Protein AF-A0A7V6J0V5-F1 (afdb_monomer)

Sequence (58 aa):
MDKVVTTVANKTNINLKQITAVLSLIKEGATIPFIARYRKEATNNLDEEQIREIVVIY

Nearest PDB structures (foldseek):
  3bzk-assembly1_A  TM=9.253E-01  e=4.446E-03  Pseudomonas aeruginosa
  4xvn-assembly2_D  TM=8.054E-01  e=5.973E+00  Thermus phage G20c
  2gtg-assembly1_A  TM=5.520E-01  e=7.549E+00  Homo sapiens
  3s2w-assembly4_G  TM=4.130E-01  e=6.333E+00  Methanosarcina mazei Go1

pLDDT: mean 94.39, std 6.3, range [55.25, 98.0]

Mean predicted aligned error: 2.64 Å

Structure (mmCIF, N/CA/C/O backbone):
data_AF-A0A7V6J0V5-F1
#
_entry.id   AF-A0A7V6J0V5-F1
#
loop_
_atom_site.group_PDB
_atom_site.id
_atom_site.type_symbol
_atom_site.label_atom_id
_atom_site.label_alt_id
_atom_site.label_comp_id
_atom_site.label_asym_id
_atom_site.label_entity_id
_atom_site.label_seq_id
_atom_site.pdbx_PDB_ins_code
_atom_site.Cartn_x
_atom_site.Cartn_y
_atom_site.Cartn_z
_atom_site.occupancy
_atom_site.B_iso_or_equiv
_atom_site.auth_seq_id
_atom_site.auth_comp_id
_atom_site.auth_asym_id
_atom_site.auth_atom_id
_atom_site.pdbx_PDB_model_num
ATOM 1 N N . MET A 1 1 ? -13.409 10.926 5.223 1.00 55.25 1 MET A N 1
ATOM 2 C CA . MET A 1 1 ? -12.510 9.779 5.461 1.00 55.25 1 MET A CA 1
ATOM 3 C C . MET A 1 1 ? -13.156 8.571 4.806 1.00 55.25 1 MET A C 1
ATOM 5 O O . MET A 1 1 ? -14.273 8.238 5.189 1.00 55.25 1 MET A O 1
ATOM 9 N N . ASP A 1 2 ? -12.539 7.996 3.777 1.00 76.81 2 ASP A N 1
ATOM 10 C CA . ASP A 1 2 ? -13.079 6.841 3.053 1.00 76.81 2 ASP A CA 1
ATOM 11 C C . ASP A 1 2 ? -13.326 5.657 3.994 1.00 76.81 2 ASP A C 1
ATOM 13 O O . ASP A 1 2 ? -12.389 5.116 4.583 1.00 76.81 2 ASP A O 1
ATOM 17 N N . LYS A 1 3 ? -14.595 5.238 4.120 1.00 83.81 3 LYS A N 1
ATOM 18 C CA . LYS A 1 3 ? -15.008 4.090 4.949 1.00 83.81 3 LYS A CA 1
ATOM 19 C C . LYS A 1 3 ? -14.186 2.835 4.638 1.00 83.81 3 LYS A C 1
ATOM 21 O O . LYS A 1 3 ? -13.827 2.107 5.556 1.00 83.81 3 LYS A O 1
ATOM 26 N N . VAL A 1 4 ? -13.863 2.624 3.361 1.00 87.81 4 VAL A N 1
ATOM 27 C CA . VAL A 1 4 ? -13.101 1.463 2.880 1.00 87.81 4 VAL A CA 1
ATOM 28 C C . VAL A 1 4 ? -11.684 1.454 3.452 1.00 87.81 4 VAL A C 1
ATOM 30 O O . VAL A 1 4 ? -11.254 0.441 3.989 1.00 87.81 4 VAL A O 1
ATOM 33 N N . VAL A 1 5 ? -10.985 2.594 3.447 1.00 91.19 5 VAL A N 1
ATOM 34 C CA . VAL A 1 5 ? -9.613 2.698 3.982 1.00 91.19 5 VAL A CA 1
ATOM 35 C C . VAL A 1 5 ? -9.590 2.408 5.486 1.00 91.19 5 VAL A C 1
ATOM 37 O O . VAL A 1 5 ? -8.693 1.727 5.978 1.00 91.19 5 VAL A O 1
ATOM 40 N N . THR A 1 6 ? -10.612 2.853 6.225 1.00 91.44 6 THR A N 1
ATOM 41 C CA . THR A 1 6 ? -10.777 2.503 7.644 1.00 91.44 6 THR A CA 1
ATOM 42 C C . THR A 1 6 ? -11.045 1.010 7.845 1.00 91.44 6 THR A C 1
ATOM 44 O O . THR A 1 6 ? -10.507 0.415 8.775 1.00 91.44 6 THR A O 1
ATOM 47 N N . THR A 1 7 ? -11.828 0.372 6.972 1.00 92.62 7 THR A N 1
ATOM 48 C CA . THR A 1 7 ? -12.037 -1.082 7.009 1.00 92.62 7 THR A CA 1
ATOM 49 C C . THR A 1 7 ? -10.749 -1.854 6.738 1.00 92.62 7 THR A C 1
ATOM 51 O O . THR A 1 7 ? -10.472 -2.803 7.468 1.00 92.62 7 THR A O 1
ATOM 54 N N . VAL A 1 8 ? -9.954 -1.444 5.745 1.00 93.81 8 VAL A N 1
ATOM 55 C CA . VAL A 1 8 ? -8.649 -2.060 5.453 1.00 93.81 8 VAL A CA 1
ATOM 56 C C . VAL A 1 8 ? -7.745 -1.961 6.682 1.00 93.81 8 VAL A C 1
ATOM 58 O O . VAL A 1 8 ? -7.249 -2.985 7.137 1.00 93.81 8 VAL A O 1
ATOM 61 N N . ALA A 1 9 ? -7.628 -0.774 7.288 1.00 94.69 9 ALA A N 1
ATOM 62 C CA . ALA A 1 9 ? -6.820 -0.567 8.494 1.00 94.69 9 ALA A CA 1
ATOM 63 C C . ALA A 1 9 ? -7.230 -1.477 9.657 1.00 94.69 9 ALA A C 1
ATOM 65 O O . ALA A 1 9 ? -6.377 -2.068 10.313 1.00 94.69 9 ALA A O 1
ATOM 66 N N . ASN A 1 10 ? -8.536 -1.636 9.882 1.00 93.94 10 ASN A N 1
ATOM 67 C CA . ASN A 1 10 ? -9.044 -2.514 10.934 1.00 93.94 10 ASN A CA 1
ATOM 68 C C . ASN A 1 10 ? -8.783 -4.002 10.654 1.00 93.94 10 ASN A C 1
ATOM 70 O O . ASN A 1 10 ? -8.656 -4.776 11.597 1.00 93.94 10 ASN A O 1
ATOM 74 N N . LYS A 1 11 ? -8.732 -4.417 9.382 1.00 94.19 11 LYS A N 1
ATOM 75 C CA . LYS A 1 11 ? -8.515 -5.820 9.000 1.00 94.19 11 LYS A CA 1
ATOM 76 C C . LYS A 1 11 ? -7.042 -6.219 8.975 1.00 94.19 11 LYS A C 1
ATOM 78 O O . LYS A 1 11 ? -6.735 -7.342 9.349 1.00 94.19 11 LYS A O 1
ATOM 83 N N . THR A 1 12 ? -6.159 -5.323 8.543 1.00 93.81 12 THR A N 1
ATOM 84 C CA . THR A 1 12 ? -4.724 -5.611 8.380 1.00 93.81 12 THR A CA 1
ATOM 85 C C . THR A 1 12 ? -3.878 -5.124 9.552 1.00 93.81 12 THR A C 1
ATOM 87 O O . THR A 1 12 ? -2.691 -5.425 9.620 1.00 93.81 12 THR A O 1
ATOM 90 N N . ASN 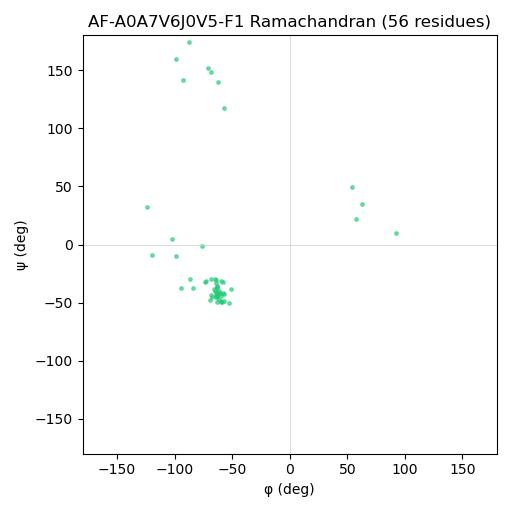A 1 13 ? -4.461 -4.342 10.470 1.00 94.75 13 ASN A N 1
ATOM 91 C CA . ASN A 1 13 ? -3.738 -3.638 11.533 1.00 94.75 13 ASN A CA 1
ATOM 92 C C . ASN A 1 13 ? -2.636 -2.693 10.996 1.00 94.75 13 ASN A C 1
ATOM 94 O O . ASN A 1 13 ? -1.693 -2.340 11.706 1.00 94.75 13 ASN A O 1
ATOM 98 N N . ILE A 1 14 ? -2.752 -2.267 9.733 1.00 95.75 14 ILE A N 1
ATOM 99 C CA . ILE A 1 14 ? -1.848 -1.310 9.091 1.00 95.75 14 ILE A CA 1
ATOM 100 C C . ILE A 1 14 ? -2.412 0.100 9.262 1.00 95.75 14 ILE A C 1
ATOM 102 O O . ILE A 1 14 ? -3.618 0.336 9.167 1.00 95.75 14 ILE A O 1
ATOM 106 N N . ASN A 1 15 ? -1.535 1.076 9.497 1.00 94.44 15 ASN A N 1
ATOM 107 C CA . ASN A 1 15 ? -1.992 2.439 9.714 1.00 94.44 15 ASN A CA 1
ATOM 108 C C . ASN A 1 15 ? -2.533 3.085 8.419 1.00 94.44 15 ASN A C 1
ATOM 110 O O . ASN A 1 15 ? -2.098 2.794 7.302 1.00 94.44 15 ASN A O 1
ATOM 114 N N . LEU A 1 16 ? -3.460 4.035 8.578 1.00 94.44 16 LEU A N 1
ATOM 115 C CA . LEU A 1 16 ? -4.120 4.715 7.456 1.00 94.44 1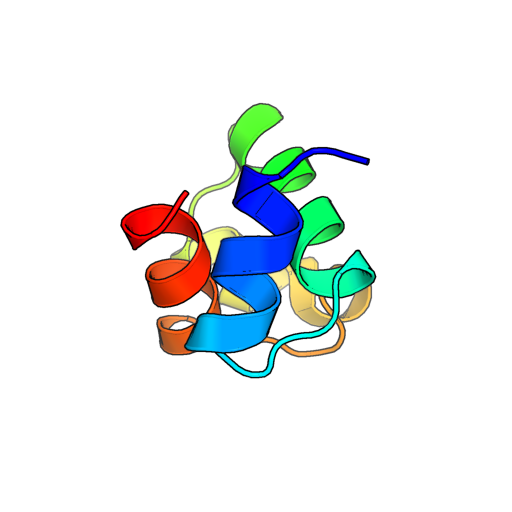6 LEU A CA 1
ATOM 116 C C . LEU A 1 16 ? -3.139 5.426 6.510 1.00 94.44 16 LEU A C 1
ATOM 118 O O . LEU A 1 16 ? -3.400 5.502 5.310 1.00 94.44 16 LEU A O 1
ATOM 122 N N . LYS A 1 17 ? -2.016 5.947 7.024 1.00 94.38 17 LYS A N 1
ATOM 123 C CA . LYS A 1 17 ? -1.014 6.645 6.203 1.00 94.38 17 LYS A CA 1
ATOM 124 C C . LYS A 1 17 ? -0.307 5.676 5.259 1.00 94.38 17 LYS A C 1
ATOM 126 O O . LYS A 1 17 ? -0.160 5.992 4.085 1.00 94.38 17 LYS A O 1
ATOM 131 N N . GLN A 1 18 ? 0.072 4.498 5.750 1.00 96.44 18 GLN A N 1
ATOM 132 C CA . GLN A 1 18 ? 0.703 3.447 4.954 1.00 96.44 18 GLN A CA 1
ATOM 133 C C . GLN A 1 18 ? -0.254 2.930 3.879 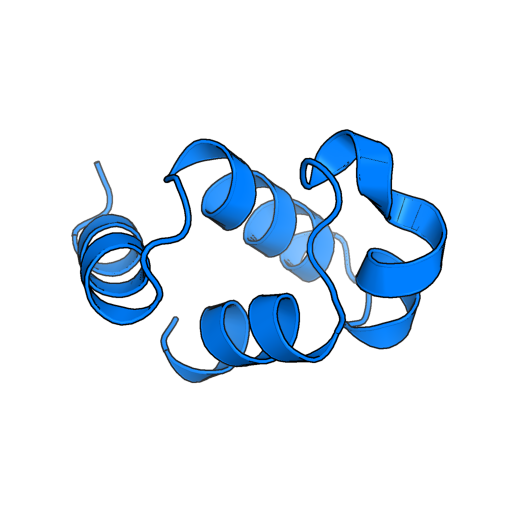1.00 96.44 18 GLN A C 1
ATOM 135 O O . GLN A 1 18 ? 0.136 2.836 2.720 1.00 96.44 18 GLN A O 1
ATOM 140 N N . ILE A 1 19 ? -1.521 2.688 4.235 1.00 96.50 19 ILE A N 1
ATOM 141 C CA . ILE A 1 19 ? -2.553 2.268 3.274 1.00 96.50 19 ILE A CA 1
ATOM 142 C C . ILE A 1 19 ? -2.722 3.326 2.184 1.00 96.50 19 ILE A C 1
ATOM 144 O O . ILE A 1 19 ? -2.666 3.010 1.001 1.00 96.50 19 ILE A O 1
ATOM 148 N N . THR A 1 20 ? -2.856 4.596 2.567 1.00 95.69 20 THR A N 1
ATOM 149 C CA . THR A 1 20 ? -3.008 5.696 1.603 1.00 95.69 20 THR A CA 1
ATOM 150 C C . THR A 1 20 ? -1.786 5.817 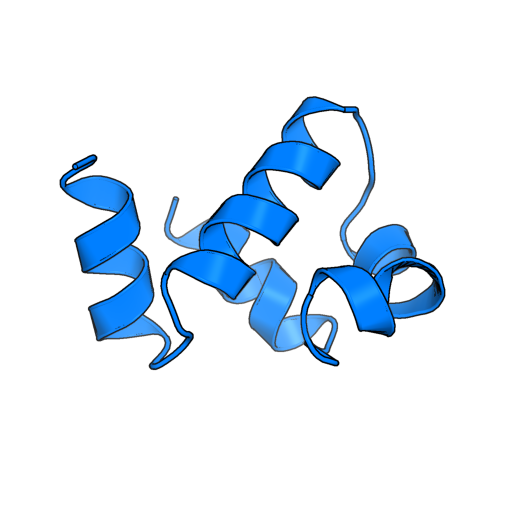0.687 1.00 95.69 20 THR A C 1
ATOM 152 O O . THR A 1 20 ? -1.943 6.018 -0.515 1.00 95.69 20 THR A O 1
ATOM 155 N N . ALA A 1 21 ? -0.574 5.650 1.226 1.00 97.00 21 ALA A N 1
ATOM 156 C CA . ALA A 1 21 ? 0.658 5.670 0.442 1.00 97.00 21 ALA A CA 1
ATOM 157 C C . ALA A 1 21 ? 0.710 4.521 -0.576 1.00 97.00 21 ALA A C 1
ATOM 159 O O . ALA A 1 21 ? 1.010 4.756 -1.745 1.00 97.00 21 ALA A O 1
ATOM 160 N N . VAL A 1 22 ? 0.359 3.298 -0.163 1.00 97.62 22 VAL A N 1
ATOM 161 C CA . VAL A 1 22 ? 0.269 2.139 -1.064 1.00 97.62 22 VAL A CA 1
ATOM 162 C C . VAL A 1 22 ? -0.746 2.397 -2.175 1.00 97.62 22 VAL A C 1
ATOM 164 O O . VAL A 1 22 ? -0.410 2.246 -3.347 1.00 97.62 22 VAL A O 1
ATOM 167 N N . LEU A 1 23 ? -1.956 2.846 -1.836 1.00 96.31 23 LEU A N 1
ATOM 168 C CA . LEU A 1 23 ? -3.010 3.107 -2.819 1.00 96.31 23 LEU A CA 1
ATOM 169 C C . LEU A 1 23 ? -2.634 4.226 -3.804 1.00 96.31 23 LEU A C 1
ATOM 171 O O . LEU A 1 23 ? -2.941 4.108 -4.990 1.00 96.31 23 LEU A O 1
ATOM 175 N N . SER A 1 24 ? -1.933 5.274 -3.353 1.00 96.94 24 SER A N 1
ATOM 176 C CA . SER A 1 24 ? -1.406 6.317 -4.249 1.00 96.94 24 SER A CA 1
ATOM 177 C C . SER A 1 24 ? -0.414 5.733 -5.251 1.00 96.94 24 SER A C 1
ATOM 179 O O . SER A 1 24 ? -0.560 5.943 -6.450 1.00 96.94 24 SER A O 1
ATOM 181 N N . LEU A 1 25 ? 0.540 4.926 -4.779 1.00 97.62 25 LEU A N 1
ATOM 182 C CA . LEU A 1 25 ? 1.550 4.305 -5.637 1.00 97.62 25 LEU A CA 1
ATOM 183 C C . LEU A 1 25 ? 0.921 3.350 -6.661 1.00 97.62 25 LEU A C 1
ATOM 185 O O . LEU A 1 25 ? 1.302 3.374 -7.829 1.00 97.62 25 LEU A O 1
ATOM 189 N N . ILE A 1 26 ? -0.067 2.547 -6.255 1.00 97.31 26 ILE A N 1
ATOM 190 C CA . ILE A 1 26 ? -0.822 1.685 -7.177 1.00 97.31 26 ILE A CA 1
ATOM 191 C C . ILE A 1 26 ? -1.556 2.528 -8.229 1.00 97.31 26 ILE A C 1
ATOM 193 O O . ILE A 1 26 ? -1.513 2.207 -9.416 1.00 97.31 26 ILE A O 1
ATOM 197 N N . LYS A 1 27 ? -2.182 3.640 -7.826 1.00 96.75 27 LYS A N 1
ATOM 198 C CA . LYS A 1 27 ? -2.865 4.564 -8.744 1.00 96.75 27 LYS A CA 1
ATOM 199 C C . LYS A 1 27 ? -1.904 5.235 -9.732 1.00 96.75 27 LYS A C 1
ATOM 201 O O . LYS A 1 27 ? -2.292 5.522 -10.860 1.00 96.75 27 LYS A O 1
ATOM 206 N N . GLU A 1 28 ? -0.657 5.453 -9.327 1.00 97.12 28 GLU A N 1
ATOM 207 C CA . GLU A 1 28 ? 0.438 5.938 -10.176 1.00 97.12 28 GLU A CA 1
ATOM 208 C C . GLU A 1 28 ? 1.016 4.846 -11.103 1.00 97.12 28 GLU A C 1
ATOM 210 O O . GLU A 1 28 ? 1.902 5.128 -11.907 1.00 97.12 28 GLU A O 1
ATOM 215 N N . GLY A 1 29 ? 0.513 3.608 -11.027 1.00 97.38 29 GLY A N 1
ATOM 216 C CA . GLY A 1 29 ? 0.919 2.488 -11.879 1.00 97.38 29 GLY A CA 1
ATOM 217 C C . GLY A 1 29 ? 2.049 1.629 -11.307 1.00 97.38 29 GLY A C 1
ATOM 218 O O . GLY A 1 29 ? 2.588 0.776 -12.015 1.00 97.38 29 GLY A O 1
ATOM 219 N N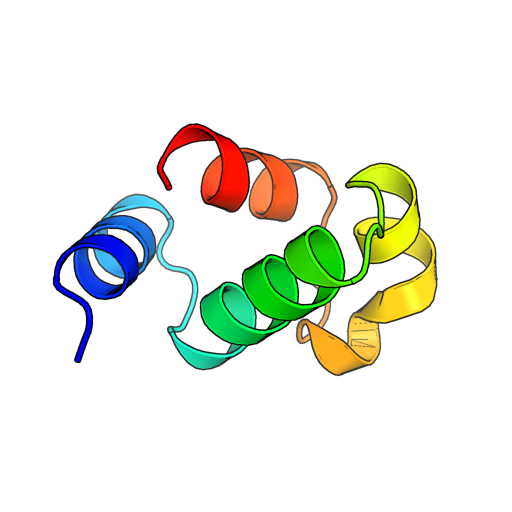 . ALA A 1 30 ? 2.427 1.821 -10.041 1.00 97.75 30 ALA A N 1
ATOM 220 C CA . ALA A 1 30 ? 3.382 0.940 -9.382 1.00 97.75 30 ALA A CA 1
ATOM 221 C C . ALA A 1 30 ? 2.783 -0.459 -9.160 1.00 97.75 30 ALA A C 1
ATOM 223 O O . ALA A 1 30 ? 1.588 -0.616 -8.920 1.00 97.75 30 ALA A O 1
ATOM 224 N N . THR A 1 31 ? 3.628 -1.489 -9.195 1.00 97.94 31 THR A N 1
ATOM 225 C CA . THR A 1 31 ? 3.229 -2.872 -8.897 1.00 97.94 31 THR A CA 1
ATOM 226 C C . THR A 1 31 ? 3.591 -3.257 -7.465 1.00 97.94 31 THR A C 1
ATOM 228 O O . THR A 1 31 ? 4.493 -2.673 -6.864 1.00 97.94 31 THR A O 1
ATOM 231 N N . ILE A 1 32 ? 2.935 -4.286 -6.923 1.00 97.50 32 ILE A N 1
ATOM 232 C CA . ILE A 1 32 ? 3.198 -4.792 -5.565 1.00 97.50 32 ILE A CA 1
ATOM 233 C C . ILE A 1 32 ? 4.697 -5.113 -5.341 1.00 97.50 32 ILE A C 1
ATOM 235 O O . ILE A 1 32 ? 5.270 -4.552 -4.401 1.00 97.50 32 ILE A O 1
ATOM 239 N N . PRO A 1 33 ? 5.389 -5.887 -6.214 1.00 97.44 33 PRO A N 1
ATOM 240 C CA . PRO A 1 33 ? 6.816 -6.170 -6.027 1.00 97.44 33 PRO A CA 1
ATOM 241 C C . PRO A 1 33 ? 7.688 -4.912 -6.114 1.00 97.44 33 PRO A C 1
ATOM 243 O O . PRO A 1 33 ? 8.706 -4.799 -5.429 1.00 97.44 33 PRO A O 1
ATOM 246 N N . PHE A 1 34 ? 7.295 -3.938 -6.945 1.00 98.00 34 PHE A N 1
ATOM 247 C CA . PHE A 1 34 ? 8.011 -2.671 -7.062 1.00 98.00 34 PHE A CA 1
ATOM 248 C C . PHE A 1 34 ? 7.892 -1.838 -5.781 1.00 98.00 34 PHE A C 1
ATOM 250 O O . PHE A 1 34 ? 8.897 -1.324 -5.290 1.00 98.00 34 PHE A O 1
ATOM 257 N N . ILE A 1 35 ? 6.693 -1.729 -5.204 1.00 98.00 35 ILE A N 1
ATOM 258 C CA . ILE A 1 35 ? 6.466 -0.977 -3.963 1.00 98.00 35 ILE A CA 1
ATOM 259 C C . ILE A 1 35 ? 7.253 -1.615 -2.812 1.00 98.00 35 ILE A C 1
ATOM 261 O O . ILE A 1 35 ? 8.020 -0.917 -2.145 1.00 98.00 35 ILE A O 1
ATOM 265 N N . ALA A 1 36 ? 7.141 -2.937 -2.644 1.00 97.38 36 ALA A N 1
ATOM 266 C CA . ALA A 1 36 ? 7.822 -3.685 -1.586 1.00 97.38 36 ALA A CA 1
ATOM 267 C C . ALA A 1 36 ? 9.354 -3.556 -1.655 1.00 97.38 36 ALA A C 1
ATOM 269 O O . ALA A 1 36 ? 10.040 -3.584 -0.633 1.00 97.38 36 ALA A O 1
ATOM 270 N N . ARG A 1 37 ? 9.913 -3.399 -2.863 1.00 97.12 37 ARG A N 1
ATOM 271 C CA . ARG A 1 37 ? 11.364 -3.341 -3.077 1.00 97.12 37 ARG A CA 1
ATOM 272 C C . ARG A 1 37 ? 11.935 -1.925 -3.101 1.00 97.12 37 ARG A C 1
ATOM 274 O O . ARG A 1 37 ? 1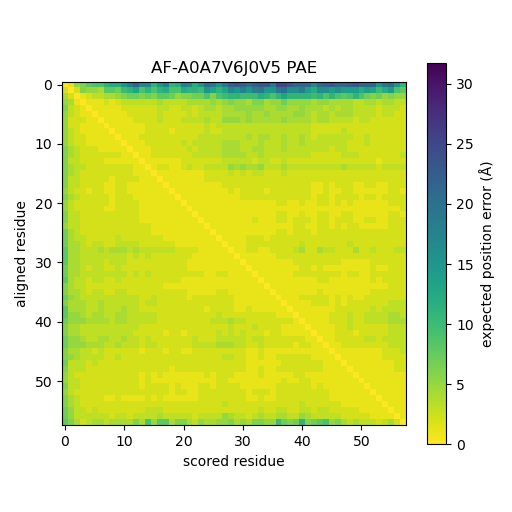3.029 -1.724 -2.582 1.00 97.12 37 ARG A O 1
ATOM 281 N N . TYR A 1 38 ? 11.217 -0.962 -3.678 1.00 97.44 38 TYR A N 1
ATOM 282 C CA . TYR A 1 38 ? 11.750 0.371 -3.995 1.00 97.44 38 TYR A CA 1
ATOM 283 C C . TYR A 1 38 ? 11.029 1.528 -3.291 1.00 97.44 38 TYR A C 1
ATOM 285 O O . TYR A 1 38 ? 11.501 2.659 -3.357 1.00 97.44 38 TYR A O 1
ATOM 293 N N . ARG A 1 39 ? 9.899 1.288 -2.612 1.00 96.81 39 ARG A N 1
ATOM 294 C CA . ARG A 1 39 ? 9.103 2.331 -1.931 1.00 96.81 39 ARG A CA 1
ATOM 295 C C . ARG A 1 39 ? 8.895 2.038 -0.444 1.00 96.81 39 ARG A C 1
ATOM 297 O O . ARG A 1 39 ? 7.881 2.418 0.142 1.00 96.81 39 ARG A O 1
ATOM 304 N N . LYS A 1 40 ? 9.884 1.397 0.184 1.00 93.88 40 LYS A N 1
ATOM 305 C CA . LYS A 1 40 ? 9.854 1.058 1.613 1.00 93.88 40 LYS A CA 1
ATOM 306 C C . LYS A 1 40 ? 9.724 2.288 2.506 1.00 93.88 40 LYS A C 1
ATOM 308 O O . LYS A 1 40 ? 8.887 2.298 3.394 1.00 93.88 40 LYS A O 1
ATOM 313 N N . GLU A 1 41 ? 10.469 3.355 2.240 1.00 94.88 41 GLU A N 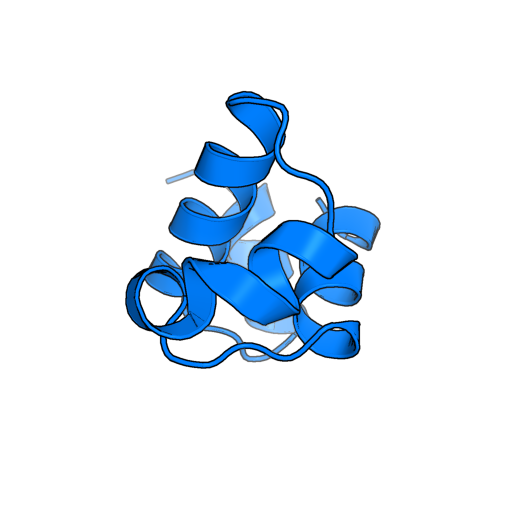1
ATOM 314 C CA . GLU A 1 41 ? 10.387 4.575 3.058 1.00 94.88 41 GLU A CA 1
ATOM 315 C C . GLU A 1 41 ? 9.007 5.239 2.969 1.00 94.88 41 GLU A C 1
ATOM 317 O O . GLU A 1 41 ? 8.433 5.624 3.984 1.00 94.88 41 GLU A O 1
ATOM 322 N N . ALA A 1 42 ? 8.422 5.285 1.767 1.00 92.94 42 ALA A N 1
ATOM 323 C CA . ALA A 1 42 ? 7.090 5.850 1.543 1.00 92.94 42 ALA A CA 1
ATOM 324 C C . ALA A 1 42 ? 5.973 5.052 2.238 1.00 92.94 42 ALA A C 1
ATOM 326 O O . ALA A 1 42 ? 4.949 5.615 2.618 1.00 92.94 42 ALA A O 1
ATOM 327 N N . THR A 1 43 ? 6.169 3.744 2.413 1.00 95.75 43 THR A N 1
ATOM 328 C CA . THR A 1 43 ? 5.201 2.832 3.038 1.00 95.75 43 THR A CA 1
ATOM 329 C C . THR A 1 43 ? 5.552 2.486 4.484 1.00 95.75 43 THR A C 1
ATOM 331 O O . THR A 1 43 ? 4.855 1.690 5.102 1.00 95.75 43 THR A O 1
ATOM 334 N N . ASN A 1 44 ? 6.599 3.082 5.063 1.00 95.50 44 ASN A N 1
ATOM 335 C CA . ASN A 1 44 ? 7.114 2.723 6.387 1.00 95.50 44 ASN A CA 1
ATOM 336 C C . ASN A 1 44 ? 7.431 1.213 6.518 1.00 95.50 44 ASN A C 1
ATOM 338 O O . ASN A 1 44 ? 7.022 0.551 7.467 1.00 95.50 44 ASN A O 1
ATOM 342 N N . ASN A 1 45 ? 8.178 0.697 5.539 1.00 95.69 45 ASN A N 1
ATOM 343 C CA . ASN A 1 45 ? 8.713 -0.662 5.436 1.00 95.69 45 ASN A CA 1
ATOM 344 C C . ASN A 1 45 ? 7.671 -1.785 5.344 1.00 95.69 45 ASN A C 1
ATOM 346 O O . ASN A 1 45 ? 7.933 -2.877 5.843 1.00 95.69 45 ASN A O 1
ATOM 350 N N . LEU A 1 46 ? 6.533 -1.551 4.679 1.00 97.31 46 LEU A N 1
ATOM 351 C CA . LEU A 1 46 ? 5.626 -2.658 4.372 1.00 97.31 46 LEU A CA 1
ATOM 352 C C . LEU A 1 46 ? 6.307 -3.690 3.465 1.00 97.31 46 LEU A C 1
ATOM 354 O O . LEU A 1 46 ? 7.018 -3.335 2.516 1.00 97.31 46 LEU A O 1
ATOM 358 N N . ASP A 1 47 ? 6.061 -4.962 3.753 1.00 97.06 47 ASP A N 1
ATOM 359 C CA . ASP A 1 47 ? 6.481 -6.069 2.903 1.00 97.06 47 ASP A CA 1
ATOM 360 C C . ASP A 1 47 ? 5.447 -6.393 1.809 1.00 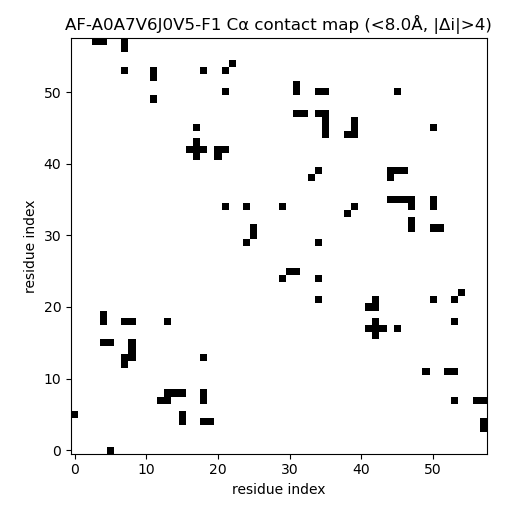97.06 47 ASP A C 1
ATOM 362 O O . ASP A 1 47 ? 4.373 -5.795 1.712 1.00 97.06 47 ASP A O 1
ATOM 366 N N . GLU A 1 48 ? 5.810 -7.322 0.923 1.00 97.38 48 GLU A N 1
ATOM 367 C CA . GLU A 1 48 ? 4.982 -7.687 -0.226 1.00 97.38 48 GLU A CA 1
ATOM 368 C C . GLU A 1 48 ? 3.628 -8.290 0.177 1.00 97.38 48 GLU A C 1
ATOM 370 O O . GLU A 1 48 ? 2.626 -8.038 -0.497 1.00 97.38 48 GLU A O 1
ATOM 375 N N . GLU A 1 49 ? 3.586 -9.064 1.264 1.00 97.25 49 GLU A N 1
ATOM 376 C CA . GLU A 1 49 ? 2.366 -9.700 1.759 1.00 97.25 49 GLU A CA 1
ATOM 377 C C . GLU A 1 49 ? 1.418 -8.642 2.321 1.00 97.25 49 GLU A C 1
ATOM 379 O O . GLU A 1 49 ? 0.269 -8.564 1.889 1.00 97.25 49 GLU A O 1
ATOM 384 N N . GLN A 1 50 ? 1.928 -7.732 3.150 1.00 97.31 50 GLN A N 1
ATOM 385 C CA . GLN A 1 50 ? 1.150 -6.622 3.703 1.00 97.31 50 GLN A CA 1
ATOM 386 C C . GLN A 1 50 ? 0.596 -5.690 2.616 1.00 97.31 50 GLN A C 1
ATOM 388 O O . GLN A 1 50 ? -0.557 -5.255 2.671 1.00 97.31 50 GLN A O 1
ATOM 393 N N . ILE A 1 51 ? 1.401 -5.380 1.594 1.00 97.50 51 ILE A N 1
ATOM 394 C CA . ILE A 1 51 ? 0.957 -4.576 0.445 1.00 97.50 51 ILE A CA 1
ATOM 395 C C . ILE A 1 51 ? -0.127 -5.325 -0.339 1.00 97.50 51 ILE A C 1
ATOM 397 O O . ILE A 1 51 ? -1.110 -4.714 -0.765 1.00 97.50 51 ILE A O 1
ATOM 401 N N . ARG A 1 52 ? 0.016 -6.643 -0.517 1.00 97.06 52 ARG A N 1
ATOM 402 C CA . ARG A 1 52 ? -0.999 -7.475 -1.170 1.00 97.06 52 ARG A CA 1
ATOM 403 C C . ARG A 1 52 ? -2.301 -7.495 -0.378 1.00 97.06 52 ARG A C 1
ATOM 405 O O . ARG A 1 52 ? -3.352 -7.334 -0.989 1.00 97.06 52 ARG A O 1
ATOM 412 N N . GLU A 1 53 ? -2.254 -7.643 0.942 1.00 96.56 53 GLU A N 1
ATOM 413 C CA . GLU A 1 53 ? -3.451 -7.607 1.790 1.00 96.56 53 GLU A CA 1
ATOM 414 C C . GLU A 1 53 ? -4.218 -6.290 1.645 1.00 96.56 53 GLU A C 1
ATOM 416 O O . GLU A 1 53 ? -5.441 -6.303 1.507 1.00 96.56 53 GLU A O 1
ATOM 421 N N . ILE A 1 54 ? -3.509 -5.155 1.594 1.00 96.12 54 ILE A N 1
ATOM 422 C CA . ILE A 1 54 ? -4.128 -3.845 1.347 1.00 96.12 54 ILE A CA 1
ATOM 423 C C . ILE A 1 54 ? -4.896 -3.841 0.022 1.00 96.12 54 ILE A C 1
ATOM 425 O O . ILE A 1 54 ? -6.043 -3.405 -0.007 1.00 96.12 54 ILE A O 1
ATOM 429 N N . VAL A 1 55 ? -4.276 -4.327 -1.056 1.00 94.44 55 VAL A N 1
ATOM 430 C CA . VAL A 1 55 ? -4.852 -4.306 -2.412 1.00 94.44 55 VAL A CA 1
ATOM 431 C C . VAL A 1 55 ? -5.991 -5.314 -2.581 1.00 94.44 55 VAL A C 1
ATOM 433 O O . VAL A 1 55 ? -6.904 -5.067 -3.352 1.00 94.44 55 VAL A O 1
ATOM 436 N N . VAL A 1 56 ? -5.957 -6.449 -1.882 1.00 94.81 56 VAL A N 1
ATOM 437 C CA . VAL A 1 56 ? -7.017 -7.470 -1.962 1.00 94.81 56 VAL A CA 1
ATOM 438 C C . VAL A 1 56 ? -8.287 -7.032 -1.228 1.00 94.81 56 VAL A C 1
ATOM 440 O O . VAL A 1 56 ? -9.387 -7.423 -1.615 1.00 94.81 56 VAL A O 1
ATOM 443 N N . ILE A 1 57 ? -8.148 -6.261 -0.146 1.00 91.75 57 ILE A N 1
ATOM 444 C CA . ILE A 1 57 ? -9.284 -5.811 0.672 1.00 91.75 57 ILE A CA 1
ATOM 445 C C . ILE A 1 57 ? -9.908 -4.517 0.125 1.00 91.75 57 ILE A C 1
ATOM 447 O O .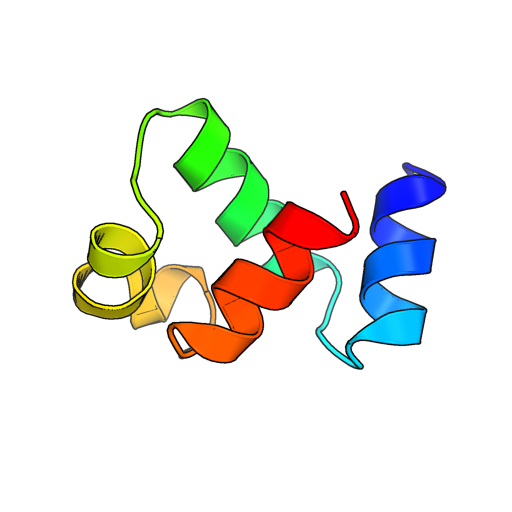 ILE A 1 57 ? -11.100 -4.296 0.354 1.00 91.75 57 ILE A O 1
ATOM 451 N N . TYR A 1 58 ? -9.110 -3.664 -0.525 1.00 90.19 58 TYR A N 1
ATOM 452 C CA . TYR A 1 58 ? -9.533 -2.381 -1.095 1.00 90.19 58 TYR A CA 1
ATOM 453 C C . TYR A 1 58 ? -10.222 -2.546 -2.453 1.00 90.19 58 TYR A C 1
ATOM 455 O O . TYR A 1 58 ? -11.316 -1.959 -2.611 1.00 90.19 58 TYR A O 1
#

Solvent-accessible surface area (backbone atoms only — not comparable to full-atom values): 3376 Å² total; per-residue (Å²): 130,63,68,64,57,56,50,43,24,70,72,70,73,45,56,63,66,35,52,52,40,50,53,50,42,45,74,75,67,50,49,63,70,51,41,39,71,74,35,27,82,71,32,73,62,43,45,53,65,62,51,46,53,52,65,74,67,104

Foldseek 3Di:
DDPLLVVLCVVLVADSQLLVLLVVCVVVVDDLVRCQPPVCVSNVNDHSVSSVSSVVSD

Radius of gyration: 10.1 Å; Cα contacts (8 Å, |Δi|>4): 58; chains: 1; bounding box: 27×20×23 Å

Secondary structure (DSSP, 8-state):
--HHHHHHHHHH---HHHHHHHHHHHHTT--HHHHHHH-HHHHTS--HHHHHHHHHH-